Protein AF-A0A4V2YG19-F1 (afdb_monomer_lite)

pLDDT: mean 79.56, std 15.16, range [44.19, 96.69]

Structure (mmCIF, N/CA/C/O backbone):
data_AF-A0A4V2YG19-F1
#
_entry.id   AF-A0A4V2YG19-F1
#
loop_
_atom_site.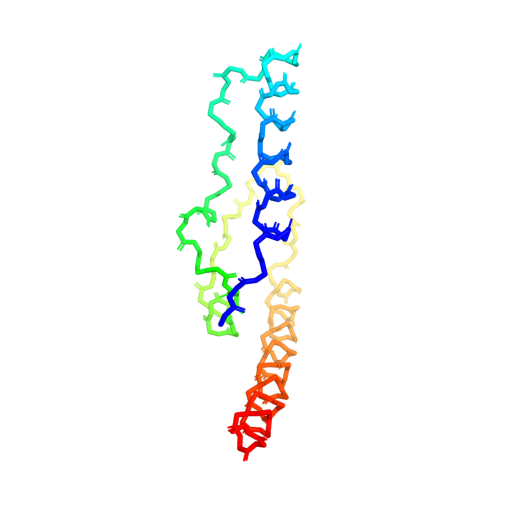group_PDB
_atom_site.id
_atom_site.type_symbol
_atom_site.label_atom_id
_atom_site.label_alt_id
_atom_site.label_comp_id
_atom_site.label_asym_id
_atom_site.label_entity_id
_atom_site.label_seq_id
_atom_site.pdbx_PDB_ins_code
_atom_site.Cartn_x
_atom_site.Cartn_y
_atom_site.Cartn_z
_atom_site.occupancy
_atom_site.B_iso_or_equiv
_atom_site.auth_seq_id
_atom_site.auth_comp_id
_atom_site.auth_asym_id
_atom_site.auth_atom_id
_atom_site.pdbx_PDB_model_num
ATOM 1 N N . MET A 1 1 ? 27.527 -5.363 -15.526 1.00 46.97 1 MET A N 1
ATOM 2 C CA . MET A 1 1 ? 28.722 -4.576 -15.170 1.00 46.97 1 MET A CA 1
ATOM 3 C C . MET A 1 1 ? 28.255 -3.455 -14.269 1.00 46.97 1 MET A C 1
ATOM 5 O O . MET A 1 1 ? 27.720 -2.472 -14.758 1.00 46.97 1 MET A O 1
ATOM 9 N N . THR A 1 2 ? 28.277 -3.694 -12.964 1.00 66.31 2 THR A N 1
ATOM 10 C CA . THR A 1 2 ? 27.928 -2.707 -11.943 1.00 66.31 2 THR A CA 1
ATOM 11 C C . THR A 1 2 ? 28.980 -1.600 -11.936 1.00 66.31 2 THR A C 1
ATOM 13 O O . THR A 1 2 ? 30.170 -1.889 -12.017 1.00 66.31 2 THR A O 1
ATOM 16 N N . ASP A 1 3 ? 28.532 -0.346 -11.902 1.00 79.25 3 ASP A N 1
ATOM 17 C CA . ASP A 1 3 ? 29.402 0.829 -11.901 1.00 79.25 3 ASP A CA 1
ATOM 18 C C . ASP A 1 3 ? 30.191 0.890 -10.572 1.00 79.25 3 ASP A C 1
ATOM 20 O O . ASP A 1 3 ? 29.567 0.972 -9.503 1.00 79.25 3 ASP A O 1
ATOM 24 N N . PRO A 1 4 ? 31.535 0.796 -10.598 1.00 84.00 4 PRO A N 1
ATOM 25 C CA . PRO A 1 4 ? 32.362 0.803 -9.392 1.00 84.00 4 PRO A CA 1
ATOM 26 C C . PRO A 1 4 ? 32.289 2.136 -8.640 1.00 84.00 4 PRO A C 1
ATOM 28 O O . PRO A 1 4 ? 32.434 2.162 -7.418 1.00 84.00 4 PRO A O 1
ATOM 31 N N . GLU A 1 5 ? 32.007 3.238 -9.338 1.00 81.81 5 GLU A N 1
ATOM 32 C CA . GLU A 1 5 ? 31.869 4.555 -8.72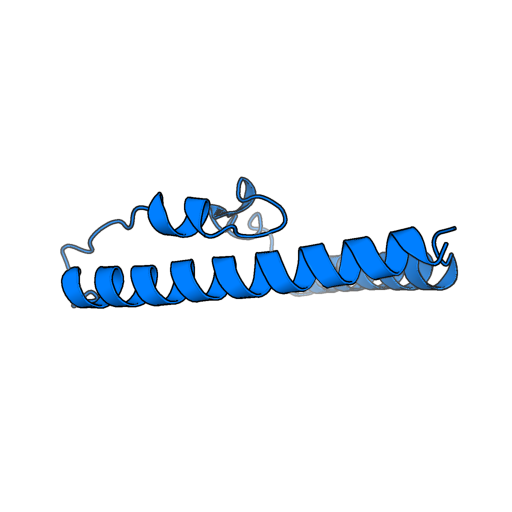3 1.00 81.81 5 GLU A CA 1
ATOM 33 C C . GLU A 1 5 ? 30.588 4.641 -7.884 1.00 81.81 5 GLU A C 1
ATOM 35 O O . GLU A 1 5 ? 30.573 5.239 -6.805 1.00 81.81 5 GLU A O 1
ATOM 40 N N . LEU A 1 6 ? 29.513 3.993 -8.344 1.00 77.38 6 LEU A N 1
ATOM 41 C CA . LEU A 1 6 ? 28.254 3.922 -7.606 1.00 77.38 6 LEU A CA 1
ATOM 42 C C . LEU A 1 6 ? 28.411 3.130 -6.301 1.00 77.38 6 LEU A C 1
ATOM 44 O O . LEU A 1 6 ? 27.905 3.564 -5.270 1.00 77.38 6 LEU A O 1
ATOM 48 N N . HIS A 1 7 ? 29.148 2.016 -6.328 1.00 70.88 7 HIS A N 1
ATOM 49 C CA . HIS A 1 7 ? 29.400 1.203 -5.131 1.00 70.88 7 HIS A CA 1
ATOM 50 C C . HIS A 1 7 ? 30.225 1.979 -4.105 1.00 70.88 7 HIS A C 1
ATOM 52 O O . HIS A 1 7 ? 29.824 2.079 -2.951 1.00 70.88 7 HIS A O 1
ATOM 58 N N . ALA A 1 8 ? 31.287 2.657 -4.553 1.00 85.19 8 ALA A N 1
ATOM 59 C CA . ALA A 1 8 ? 32.106 3.490 -3.677 1.00 85.19 8 ALA A CA 1
ATOM 60 C C . ALA A 1 8 ? 31.298 4.614 -2.997 1.00 85.19 8 ALA A C 1
ATOM 62 O O . ALA A 1 8 ? 31.528 4.942 -1.832 1.00 85.19 8 ALA A O 1
ATOM 63 N N . LYS A 1 9 ? 30.320 5.201 -3.702 1.00 81.19 9 LYS A N 1
ATOM 64 C CA . LYS A 1 9 ? 29.414 6.210 -3.128 1.00 81.19 9 LYS A CA 1
ATOM 65 C C . LYS A 1 9 ? 28.457 5.615 -2.091 1.00 81.19 9 LYS A C 1
ATOM 67 O O . LYS A 1 9 ? 28.192 6.271 -1.085 1.00 81.19 9 LYS A O 1
ATOM 72 N N . VAL A 1 10 ? 27.952 4.402 -2.321 1.00 86.25 10 VAL A N 1
ATOM 73 C CA . VAL A 1 10 ? 27.080 3.680 -1.374 1.00 86.25 10 VAL A CA 1
ATOM 74 C C . VAL A 1 10 ? 27.845 3.299 -0.106 1.00 86.25 10 VAL A C 1
ATOM 76 O O . VAL A 1 10 ? 27.344 3.519 0.999 1.00 86.25 10 VAL A O 1
ATOM 79 N N . ASP A 1 11 ? 29.082 2.831 -0.245 1.00 87.31 11 ASP A N 1
ATOM 80 C CA . ASP A 1 11 ? 29.946 2.506 0.893 1.00 87.31 11 ASP A CA 1
ATOM 81 C C . ASP A 1 11 ? 30.233 3.762 1.730 1.00 87.31 11 ASP A C 1
ATOM 83 O O . ASP A 1 11 ? 30.037 3.779 2.946 1.00 87.31 11 ASP A O 1
ATOM 87 N N . ALA A 1 12 ? 30.576 4.876 1.073 1.00 87.94 12 ALA A N 1
ATOM 88 C CA . ALA A 1 12 ? 30.814 6.151 1.748 1.00 87.94 12 ALA A CA 1
ATOM 89 C C . ALA A 1 12 ? 29.565 6.709 2.460 1.00 87.94 12 ALA A C 1
ATOM 91 O O . ALA A 1 12 ? 29.682 7.410 3.470 1.00 87.94 12 ALA A O 1
ATOM 92 N N . LEU A 1 13 ? 28.366 6.433 1.937 1.00 87.56 13 LEU A N 1
ATOM 93 C CA . LEU A 1 13 ? 27.112 6.817 2.583 1.00 87.56 13 LEU A CA 1
ATOM 94 C C . LEU A 1 13 ? 26.848 5.966 3.830 1.00 87.56 13 LEU A C 1
ATOM 96 O O . LEU A 1 13 ? 26.453 6.512 4.859 1.00 87.56 13 LEU A O 1
ATOM 100 N N . THR A 1 14 ? 27.122 4.664 3.752 1.00 85.25 14 THR A N 1
ATOM 101 C CA . THR A 1 14 ? 26.980 3.721 4.871 1.00 85.25 14 THR A CA 1
ATOM 102 C C . THR A 1 14 ? 27.843 4.143 6.061 1.00 85.25 14 THR A C 1
ATOM 104 O O . THR A 1 14 ? 27.341 4.259 7.178 1.00 85.25 14 THR A O 1
ATOM 107 N N . GLU A 1 15 ? 29.105 4.503 5.820 1.00 88.62 15 GLU A N 1
ATOM 108 C CA . GLU A 1 15 ? 30.015 4.979 6.872 1.00 88.62 15 GLU A CA 1
ATOM 109 C C . GLU A 1 15 ? 29.536 6.282 7.532 1.00 88.62 15 GLU A C 1
ATOM 111 O O . GLU A 1 15 ? 29.593 6.447 8.754 1.00 88.62 15 GLU A O 1
ATOM 116 N N . ARG A 1 16 ? 28.992 7.211 6.736 1.00 90.75 16 ARG A N 1
ATOM 117 C CA . ARG A 1 16 ? 28.435 8.475 7.247 1.00 90.75 16 ARG A CA 1
ATOM 118 C C . ARG A 1 16 ? 27.211 8.255 8.129 1.00 90.75 16 ARG A C 1
ATOM 120 O O . ARG A 1 16 ? 27.084 8.925 9.153 1.00 90.75 16 ARG A O 1
ATOM 127 N N . VAL A 1 17 ? 26.332 7.327 7.754 1.00 88.06 17 VAL A N 1
ATOM 128 C CA . VAL A 1 17 ? 25.148 6.974 8.551 1.00 88.06 17 VAL A CA 1
ATOM 129 C C . VAL A 1 17 ? 25.566 6.339 9.878 1.00 88.06 17 VAL A C 1
ATOM 131 O O . VAL A 1 17 ? 25.054 6.744 10.921 1.00 88.06 17 VAL A O 1
ATOM 134 N N . SER A 1 18 ? 26.545 5.430 9.867 1.00 78.50 18 SER A N 1
ATOM 135 C CA . SER A 1 18 ? 27.087 4.802 11.083 1.00 78.50 18 SER A CA 1
ATOM 136 C C . SER A 1 18 ? 27.725 5.818 12.037 1.00 78.50 18 SER A C 1
ATOM 138 O O . SER A 1 18 ? 27.489 5.789 13.250 1.00 78.50 18 SER A O 1
ATOM 140 N N . SER A 1 19 ? 28.493 6.770 11.497 1.00 81.56 19 SER A N 1
ATOM 141 C CA . SER A 1 19 ? 29.089 7.859 12.280 1.00 81.56 19 SER A CA 1
ATOM 142 C C . SER A 1 19 ? 28.024 8.768 12.902 1.00 81.56 19 SER A C 1
ATOM 144 O O . SER A 1 19 ? 28.107 9.094 14.089 1.00 81.56 19 SER A O 1
ATOM 146 N N . LEU A 1 20 ? 26.990 9.124 12.134 1.00 85.00 20 LEU A N 1
ATOM 147 C CA . LEU A 1 20 ? 25.887 9.952 12.616 1.00 85.00 20 LEU A CA 1
ATOM 148 C C . LEU A 1 20 ? 25.080 9.242 13.714 1.00 85.00 20 LEU A C 1
ATOM 150 O O . LEU A 1 20 ? 24.776 9.856 14.734 1.00 85.00 20 LEU A O 1
ATOM 154 N N . ALA A 1 21 ? 24.786 7.951 13.544 1.00 77.38 21 ALA A N 1
ATOM 155 C CA . ALA A 1 21 ? 24.084 7.145 14.544 1.00 77.38 21 ALA A CA 1
ATOM 156 C C . ALA A 1 21 ? 24.852 7.083 15.877 1.00 77.38 21 ALA A C 1
ATOM 158 O O . ALA A 1 21 ? 24.259 7.241 16.945 1.00 77.38 21 ALA A O 1
ATOM 159 N N . SER A 1 22 ? 26.181 6.949 15.803 1.00 77.62 22 SER A N 1
ATOM 160 C CA . SER A 1 22 ? 27.069 6.954 16.973 1.00 77.62 22 SER A CA 1
ATOM 161 C C . SER A 1 22 ? 27.076 8.313 17.684 1.00 77.62 22 SER A C 1
ATOM 163 O O . SER A 1 22 ? 26.969 8.374 18.906 1.00 77.62 22 SER A O 1
ATOM 165 N N . ALA A 1 23 ? 27.164 9.412 16.925 1.00 80.19 23 ALA A N 1
ATOM 166 C CA . ALA A 1 23 ? 27.188 10.773 17.469 1.00 80.19 23 ALA A CA 1
ATOM 167 C C . ALA A 1 23 ? 25.865 11.173 18.144 1.00 80.19 23 ALA A C 1
ATOM 169 O O . ALA A 1 23 ? 25.866 11.939 19.106 1.00 80.19 23 ALA A O 1
ATOM 170 N N . LEU A 1 24 ? 24.743 10.645 17.651 1.00 81.38 24 LEU A N 1
ATOM 171 C CA . LEU A 1 24 ? 23.410 10.898 18.196 1.00 81.38 24 LEU A CA 1
ATOM 172 C C . LEU A 1 24 ? 23.052 9.983 19.381 1.00 81.38 24 LEU A C 1
ATOM 174 O O . LEU A 1 24 ? 21.963 10.123 19.932 1.00 81.38 24 LEU A O 1
ATOM 178 N N . GLY A 1 25 ? 23.941 9.068 19.792 1.00 69.06 25 GLY A N 1
ATOM 179 C CA . GLY A 1 25 ? 23.695 8.168 20.924 1.00 69.06 25 GLY A CA 1
ATOM 180 C C . GLY A 1 25 ? 22.530 7.205 20.689 1.00 69.06 25 GLY A C 1
ATOM 181 O O . GLY A 1 25 ? 21.868 6.798 21.641 1.00 69.06 25 GLY A O 1
ATOM 182 N N . VAL A 1 26 ? 22.259 6.850 19.428 1.00 65.81 26 VAL A N 1
ATOM 183 C CA . VAL A 1 26 ? 21.231 5.869 19.0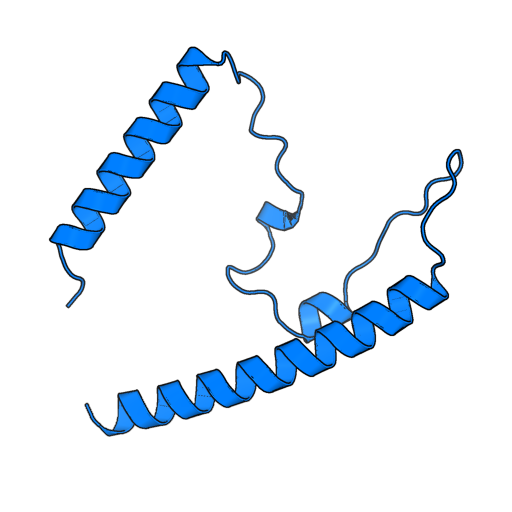61 1.00 65.81 26 VAL A CA 1
ATOM 184 C C . VAL A 1 26 ? 21.772 4.474 19.402 1.00 65.81 26 VAL A C 1
ATOM 186 O O . VAL A 1 26 ? 22.343 3.794 18.557 1.00 65.81 26 VAL A O 1
ATOM 189 N N . THR A 1 27 ? 21.683 4.083 20.677 1.00 58.50 27 THR A N 1
ATOM 190 C CA . THR A 1 27 ? 22.118 2.765 21.191 1.00 58.50 27 THR A CA 1
ATOM 191 C C . THR A 1 27 ? 21.015 1.715 21.180 1.00 58.50 27 THR A C 1
ATOM 193 O O . THR A 1 27 ? 21.269 0.553 21.479 1.00 58.50 27 THR A O 1
ATOM 196 N N . GLU A 1 28 ? 19.792 2.114 20.857 1.00 49.72 28 GLU A N 1
ATOM 197 C CA . GLU A 1 28 ? 18.719 1.169 20.597 1.00 49.72 28 GLU A CA 1
ATOM 198 C C . GLU A 1 28 ? 18.916 0.645 19.177 1.00 49.72 28 GLU A C 1
ATOM 200 O O . GLU A 1 28 ? 19.108 1.444 18.252 1.00 49.72 28 GLU A O 1
ATOM 205 N N . GLU A 1 29 ? 18.860 -0.682 18.995 1.00 48.44 29 GLU A N 1
ATOM 206 C CA . GLU A 1 29 ? 18.605 -1.254 17.672 1.00 48.44 29 GLU A CA 1
ATOM 207 C C . GLU A 1 29 ? 17.539 -0.378 17.008 1.00 48.44 29 GLU A C 1
ATOM 209 O O . GLU A 1 29 ? 16.519 -0.116 17.659 1.00 48.44 29 GLU A O 1
ATOM 214 N N . PRO A 1 30 ? 17.771 0.140 15.783 1.00 48.72 30 PRO A N 1
ATOM 215 C CA . PRO A 1 30 ? 16.803 1.012 15.131 1.00 48.72 30 PRO A CA 1
ATOM 216 C C . PRO A 1 30 ? 15.482 0.283 15.225 1.00 48.72 30 PRO A C 1
ATOM 218 O O . PRO A 1 30 ? 15.448 -0.828 14.700 1.00 48.72 30 PRO A O 1
ATOM 221 N N . VAL A 1 31 ? 14.498 0.829 15.972 1.00 47.19 31 VAL A N 1
ATOM 222 C CA . VAL A 1 31 ? 13.242 0.139 16.321 1.00 47.19 31 VAL A CA 1
ATOM 223 C C . VAL A 1 31 ? 12.822 -0.565 15.065 1.00 47.19 31 VAL A C 1
ATOM 225 O O . VAL A 1 31 ? 12.429 0.122 14.119 1.00 47.19 31 VAL A O 1
ATOM 228 N N . LYS A 1 32 ? 13.075 -1.884 15.003 1.00 44.34 32 LYS A N 1
ATOM 229 C CA . LYS A 1 32 ? 13.100 -2.574 13.721 1.00 44.34 32 LYS A CA 1
ATOM 230 C C . LYS A 1 32 ? 11.689 -2.415 13.250 1.00 44.34 32 LYS A C 1
ATOM 232 O O . LYS A 1 32 ? 10.779 -3.014 13.830 1.00 44.34 32 LYS A O 1
ATOM 237 N N . ALA A 1 33 ? 11.492 -1.528 12.278 1.00 44.66 33 ALA A N 1
ATOM 238 C CA . ALA A 1 33 ? 10.195 -1.36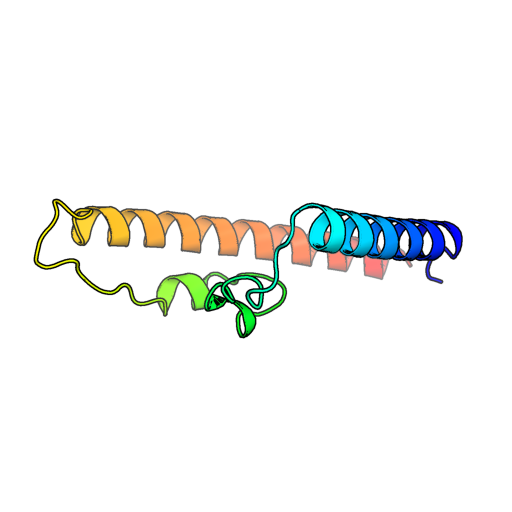9 11.687 1.00 44.66 33 ALA A CA 1
ATOM 239 C C . ALA A 1 33 ? 9.853 -2.804 11.307 1.00 44.66 33 ALA A C 1
ATOM 241 O O . ALA A 1 33 ? 10.687 -3.502 10.716 1.00 44.66 33 ALA A O 1
ATOM 242 N N . ARG A 1 34 ? 8.718 -3.312 11.792 1.00 50.28 34 ARG A N 1
ATOM 243 C CA . ARG A 1 34 ? 8.384 -4.743 11.699 1.00 50.28 34 ARG A CA 1
ATOM 244 C C . ARG A 1 34 ? 8.457 -5.265 10.246 1.00 50.28 34 ARG A C 1
ATOM 246 O O . ARG A 1 34 ? 8.495 -6.464 10.021 1.00 50.28 34 ARG A O 1
ATOM 253 N N . HIS A 1 35 ? 8.597 -4.348 9.290 1.00 49.62 35 HIS A N 1
ATOM 254 C CA . HIS A 1 35 ? 9.048 -4.462 7.907 1.00 49.62 35 HIS A CA 1
ATOM 255 C C . HIS A 1 35 ? 10.424 -5.094 7.634 1.00 49.62 35 HIS A C 1
ATOM 257 O O . HIS A 1 35 ? 10.740 -5.293 6.471 1.00 49.62 35 HIS A O 1
ATOM 263 N N . GLY A 1 36 ? 11.250 -5.462 8.619 1.00 44.19 36 GLY A N 1
ATOM 264 C CA . GLY A 1 36 ? 12.513 -6.167 8.324 1.00 44.19 36 GLY A CA 1
ATOM 265 C C . GLY A 1 36 ? 12.346 -7.586 7.744 1.00 44.19 36 GLY A C 1
ATOM 266 O O . GLY A 1 36 ? 13.341 -8.260 7.507 1.00 44.19 36 GLY A O 1
ATOM 267 N N . ALA A 1 37 ? 11.103 -8.040 7.564 1.00 53.69 37 ALA A N 1
ATOM 268 C CA . ALA A 1 37 ? 10.717 -9.229 6.805 1.00 53.69 37 ALA A CA 1
ATOM 269 C C . ALA A 1 37 ? 9.790 -8.893 5.616 1.00 53.69 37 ALA A C 1
ATOM 271 O O . ALA A 1 37 ? 9.143 -9.786 5.074 1.00 53.69 37 ALA A O 1
ATOM 272 N N . MET A 1 38 ? 9.670 -7.616 5.237 1.00 51.41 38 MET A N 1
ATOM 273 C CA . MET A 1 38 ? 8.991 -7.244 4.000 1.00 51.41 38 MET A CA 1
ATOM 274 C C . MET A 1 38 ? 9.976 -7.414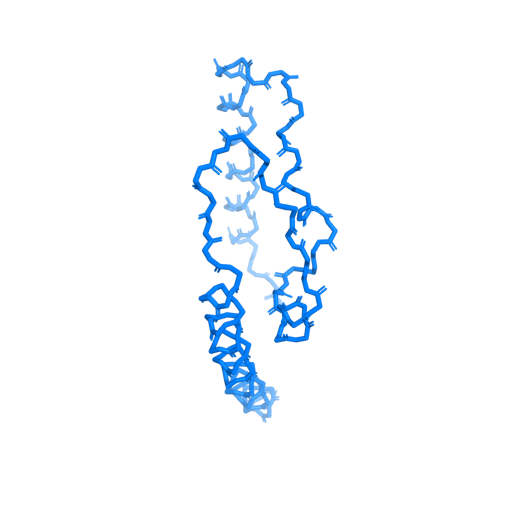 2.840 1.00 51.41 38 MET A C 1
ATOM 276 O O . MET A 1 38 ? 11.153 -7.085 2.998 1.00 51.41 38 MET A O 1
ATOM 280 N N . PRO A 1 39 ? 9.532 -7.953 1.696 1.00 56.84 39 PRO A N 1
ATOM 281 C CA . PRO A 1 39 ? 10.360 -8.015 0.500 1.00 56.84 39 PRO A CA 1
ATOM 282 C C . PRO A 1 39 ? 10.907 -6.622 0.150 1.00 56.84 39 PRO A C 1
ATOM 284 O O . PRO A 1 39 ? 10.240 -5.617 0.391 1.00 56.84 39 PRO A O 1
ATOM 287 N N . ASP A 1 40 ? 12.088 -6.570 -0.481 1.00 68.19 40 ASP A N 1
ATOM 288 C CA . ASP A 1 40 ? 12.732 -5.338 -0.996 1.00 68.19 40 ASP A CA 1
ATOM 289 C C . ASP A 1 40 ? 11.786 -4.470 -1.855 1.00 68.19 40 ASP A C 1
ATOM 291 O O . ASP A 1 40 ? 12.052 -3.296 -2.121 1.00 68.19 40 ASP A O 1
ATOM 295 N N . ARG A 1 41 ? 10.672 -5.051 -2.316 1.00 78.31 41 ARG A N 1
ATOM 296 C CA . ARG A 1 41 ? 9.575 -4.374 -2.998 1.00 78.31 41 ARG A CA 1
ATOM 297 C C . ARG A 1 41 ? 8.230 -4.853 -2.478 1.00 78.31 41 ARG A C 1
ATOM 299 O O . ARG A 1 41 ? 7.958 -6.048 -2.493 1.00 78.31 41 ARG A O 1
ATOM 306 N N . LEU A 1 42 ? 7.383 -3.895 -2.122 1.00 87.81 42 LEU A N 1
ATOM 307 C CA . LEU A 1 42 ? 5.980 -4.116 -1.801 1.00 87.81 42 LEU A CA 1
ATOM 308 C C . LEU A 1 42 ? 5.217 -4.573 -3.053 1.00 87.81 42 LEU A C 1
ATOM 310 O O . LEU A 1 42 ? 5.265 -3.898 -4.083 1.00 87.81 42 LEU A O 1
ATOM 314 N N . THR A 1 43 ? 4.511 -5.698 -2.965 1.00 90.50 43 THR A N 1
ATOM 315 C CA . THR A 1 43 ? 3.606 -6.171 -4.023 1.00 90.50 43 THR A CA 1
ATOM 316 C C . THR A 1 43 ? 2.147 -5.890 -3.665 1.00 90.50 43 THR A C 1
ATOM 318 O O . THR A 1 43 ? 1.800 -5.757 -2.492 1.00 90.50 43 THR A O 1
ATOM 321 N N . ALA A 1 44 ? 1.261 -5.856 -4.666 1.00 90.56 44 ALA A N 1
ATOM 322 C CA . ALA A 1 44 ? -0.181 -5.714 -4.438 1.00 90.56 44 ALA A CA 1
ATOM 323 C C . ALA A 1 44 ? -0.716 -6.808 -3.496 1.00 90.56 44 ALA A C 1
ATOM 325 O O . ALA A 1 44 ? -1.504 -6.548 -2.590 1.00 90.56 44 ALA A O 1
ATOM 326 N N . ALA A 1 45 ? -0.203 -8.032 -3.641 1.00 89.44 45 ALA A N 1
ATOM 327 C CA . ALA A 1 45 ? -0.578 -9.150 -2.789 1.00 89.44 45 ALA A CA 1
ATOM 328 C C . ALA A 1 45 ? -0.106 -8.969 -1.334 1.00 89.44 45 ALA A C 1
ATOM 330 O O . ALA A 1 45 ? -0.761 -9.465 -0.420 1.00 89.44 45 ALA A O 1
ATOM 331 N N . ASP A 1 46 ? 1.013 -8.278 -1.098 1.00 90.12 46 ASP A N 1
ATOM 332 C CA . ASP A 1 46 ? 1.468 -7.958 0.261 1.00 90.12 46 ASP A CA 1
ATOM 333 C C . ASP A 1 46 ? 0.541 -6.943 0.932 1.00 90.12 46 ASP A C 1
ATOM 335 O O . ASP A 1 46 ? 0.218 -7.101 2.108 1.00 90.12 46 ASP A O 1
ATOM 339 N N . VAL A 1 47 ? 0.057 -5.953 0.173 1.00 90.12 47 VAL A N 1
ATOM 340 C CA . VAL A 1 47 ? -0.930 -4.974 0.651 1.00 90.12 47 VAL A CA 1
ATOM 341 C C . VAL A 1 47 ? -2.235 -5.666 1.027 1.00 90.12 47 VAL A C 1
ATOM 343 O O . VAL A 1 47 ? -2.710 -5.487 2.142 1.00 90.12 47 VAL A O 1
ATOM 346 N N . MET A 1 48 ? -2.763 -6.536 0.164 1.00 89.50 48 MET A N 1
ATOM 347 C CA . MET A 1 48 ? -4.022 -7.245 0.433 1.00 89.50 48 MET A CA 1
ATOM 348 C C . MET A 1 48 ? -3.958 -8.217 1.621 1.00 89.50 48 MET A C 1
ATOM 350 O O . MET A 1 48 ? -4.985 -8.540 2.210 1.00 89.50 48 MET A O 1
ATOM 354 N N . ARG A 1 49 ? -2.770 -8.727 1.972 1.00 89.88 49 ARG A N 1
ATOM 355 C CA . ARG A 1 49 ? -2.590 -9.662 3.100 1.00 89.88 49 ARG A CA 1
ATOM 356 C C . ARG A 1 49 ? -2.200 -8.974 4.407 1.00 89.88 49 ARG A C 1
ATOM 358 O O . ARG A 1 49 ? -2.019 -9.661 5.413 1.00 89.88 49 ARG A O 1
ATOM 365 N N . THR A 1 50 ? -2.003 -7.657 4.402 1.00 88.19 50 THR A N 1
ATOM 366 C CA . THR A 1 50 ? -1.564 -6.941 5.599 1.00 88.19 50 THR A CA 1
ATOM 367 C C . THR A 1 50 ? -2.653 -6.937 6.673 1.00 88.19 50 THR A C 1
ATOM 369 O O . THR A 1 50 ? -3.842 -7.042 6.387 1.00 88.19 50 THR A O 1
ATOM 372 N N . THR A 1 51 ? -2.263 -6.846 7.942 1.00 86.56 51 THR A N 1
ATOM 373 C CA . THR A 1 51 ? -3.209 -6.766 9.062 1.00 86.56 51 THR A CA 1
ATOM 374 C C . THR A 1 51 ? -2.731 -5.727 10.060 1.00 86.56 51 THR A C 1
ATOM 376 O O . THR A 1 51 ? -1.571 -5.740 10.479 1.00 86.56 51 THR A O 1
ATOM 379 N N . PHE A 1 52 ? -3.639 -4.846 10.474 1.00 85.56 52 PHE A N 1
ATOM 380 C CA . PHE A 1 52 ? -3.360 -3.803 11.455 1.00 85.56 52 PHE A CA 1
ATOM 381 C C . PHE A 1 52 ? -3.956 -4.138 12.819 1.00 85.56 52 PHE A C 1
ATOM 383 O O . PHE A 1 52 ? -5.047 -4.694 12.931 1.00 85.56 52 PHE A O 1
ATOM 390 N N . TRP A 1 53 ? -3.240 -3.766 13.879 1.00 81.56 53 TRP A N 1
ATOM 391 C CA . TRP A 1 53 ? -3.757 -3.879 15.238 1.00 81.56 53 TRP A CA 1
ATOM 392 C C . TRP A 1 53 ? -4.641 -2.675 15.570 1.00 81.56 53 TRP A C 1
ATOM 394 O O . TRP A 1 53 ? -4.227 -1.530 15.395 1.00 81.56 53 TRP A O 1
ATOM 404 N N . THR A 1 54 ? -5.837 -2.918 16.103 1.00 74.88 54 THR A N 1
ATOM 405 C CA . THR A 1 54 ? -6.751 -1.847 16.522 1.00 74.88 54 THR A CA 1
ATOM 406 C C . THR A 1 54 ? -6.318 -1.247 17.861 1.00 74.88 54 THR A C 1
ATOM 408 O O . THR A 1 54 ? -6.030 -1.977 18.814 1.00 74.88 54 THR A O 1
ATOM 411 N N . THR A 1 55 ? -6.315 0.078 17.986 1.00 69.88 55 THR A N 1
ATOM 412 C CA . THR A 1 55 ? -6.049 0.769 19.255 1.00 69.88 55 THR A CA 1
ATOM 413 C C . THR A 1 55 ? -7.325 0.853 20.099 1.00 69.88 55 THR A C 1
ATOM 415 O O . THR A 1 55 ? -8.372 1.282 19.630 1.00 69.88 55 THR A O 1
ATOM 418 N N . ARG A 1 56 ? -7.261 0.435 21.373 1.00 60.19 56 ARG A N 1
ATOM 419 C CA . ARG A 1 56 ? -8.437 0.383 22.274 1.00 60.19 56 ARG A CA 1
ATOM 420 C C . ARG A 1 56 ? -8.680 1.681 23.064 1.00 60.19 56 ARG A C 1
ATOM 422 O O . ARG A 1 56 ? -9.733 1.831 23.668 1.00 60.19 56 ARG A O 1
ATOM 429 N N . LEU A 1 57 ? -7.696 2.585 23.092 1.00 59.81 57 LEU A N 1
ATOM 430 C CA . LEU A 1 57 ? -7.639 3.771 23.968 1.00 59.81 57 LEU A CA 1
ATOM 431 C C . LEU A 1 57 ? -7.526 5.111 23.210 1.00 59.81 57 LEU A C 1
ATOM 433 O O . LEU A 1 57 ? -7.514 6.159 23.847 1.00 59.81 57 LEU A O 1
ATOM 437 N N . ALA A 1 58 ? -7.436 5.095 21.877 1.00 61.41 58 ALA A N 1
ATOM 438 C CA . ALA A 1 58 ? -7.284 6.291 21.044 1.00 61.41 58 ALA A CA 1
ATOM 439 C C . ALA A 1 58 ? -8.219 6.227 19.830 1.00 61.41 58 ALA A C 1
ATOM 441 O O . ALA A 1 58 ? -8.563 5.135 19.380 1.00 61.41 58 ALA A O 1
ATOM 442 N N . THR A 1 59 ? -8.595 7.387 19.287 1.00 68.38 59 THR A N 1
ATOM 443 C CA . THR A 1 59 ? -9.333 7.517 18.023 1.00 68.38 59 THR A CA 1
ATOM 444 C C . THR A 1 59 ? -8.460 6.988 16.881 1.00 68.38 59 THR A C 1
ATOM 446 O O . THR A 1 59 ? -7.558 7.675 16.407 1.00 68.38 59 THR A O 1
ATOM 449 N N . GLY A 1 60 ? -8.657 5.723 16.507 1.00 77.75 60 GLY A N 1
ATOM 450 C CA . GLY A 1 60 ? -7.991 5.098 15.365 1.00 77.75 60 GLY A CA 1
ATOM 451 C C . GLY A 1 60 ? -8.617 5.506 14.031 1.00 77.75 60 GLY A C 1
ATOM 452 O O . GLY A 1 60 ? -9.653 6.173 13.990 1.00 77.75 60 GLY A O 1
ATOM 453 N N . TYR A 1 61 ? -7.994 5.079 12.934 1.00 87.94 61 TYR A N 1
ATOM 454 C CA . TYR A 1 61 ? -8.605 5.172 11.609 1.00 87.94 61 TYR A CA 1
ATOM 455 C C . TYR A 1 61 ? -9.834 4.256 11.511 1.00 87.94 61 TYR A C 1
ATOM 457 O O . TYR A 1 61 ? -9.883 3.205 12.153 1.00 87.94 61 TYR A O 1
ATOM 465 N N . SER A 1 62 ? -10.822 4.653 10.703 1.00 87.44 62 SER A N 1
ATOM 466 C CA . SER A 1 62 ? -11.961 3.784 10.391 1.00 87.44 62 SER A CA 1
ATOM 467 C C . SER A 1 62 ? -11.482 2.595 9.565 1.00 87.44 62 SER A C 1
ATOM 469 O O . SER A 1 62 ? -10.837 2.794 8.538 1.00 87.44 62 SER A O 1
ATOM 471 N N . VAL A 1 63 ? -11.825 1.380 9.999 1.00 88.12 63 VAL A N 1
ATOM 472 C CA . VAL A 1 63 ? -11.451 0.133 9.311 1.00 88.12 63 VAL A CA 1
ATOM 473 C C . VAL A 1 63 ? -11.918 0.163 7.859 1.00 88.12 63 VAL A C 1
ATOM 475 O O . VAL A 1 63 ? -11.109 -0.018 6.965 1.00 88.12 63 VAL A O 1
ATOM 478 N N . GLU A 1 64 ? -13.173 0.540 7.616 1.00 91.19 64 GLU A N 1
ATOM 479 C CA . GLU A 1 64 ? -13.741 0.608 6.263 1.00 91.19 64 GLU A CA 1
ATOM 480 C C . GLU A 1 64 ? -13.001 1.602 5.357 1.00 91.19 64 GLU A C 1
ATOM 482 O O . GLU A 1 64 ? -12.824 1.354 4.168 1.00 91.19 64 GLU A O 1
ATOM 487 N N . GLN A 1 65 ? -12.545 2.732 5.910 1.00 91.56 65 GLN A N 1
ATOM 488 C CA . GLN A 1 65 ? -11.789 3.722 5.136 1.00 91.56 65 GLN A CA 1
ATOM 489 C C . GLN A 1 65 ? -10.370 3.243 4.839 1.00 91.56 65 GLN A C 1
ATOM 491 O O . GLN A 1 65 ? -9.845 3.527 3.766 1.00 91.56 65 GLN A O 1
ATOM 496 N N . VAL A 1 66 ? -9.748 2.539 5.789 1.00 92.94 66 VAL A N 1
ATOM 497 C CA . VAL A 1 66 ? -8.430 1.937 5.582 1.00 92.94 66 VAL A CA 1
ATOM 498 C C . VAL A 1 66 ? -8.529 0.842 4.531 1.00 92.94 66 VAL A C 1
ATOM 500 O O . VAL A 1 66 ? -7.741 0.867 3.597 1.00 92.94 66 VAL A O 1
ATOM 503 N N . ASP A 1 67 ? -9.514 -0.048 4.625 1.00 92.12 67 ASP A N 1
ATOM 504 C CA . ASP A 1 67 ? -9.701 -1.144 3.674 1.00 92.12 67 ASP A CA 1
ATOM 505 C C . ASP A 1 67 ? -9.946 -0.614 2.253 1.00 92.12 67 ASP A C 1
ATOM 507 O O . ASP A 1 67 ? -9.222 -0.986 1.333 1.00 92.12 67 ASP A O 1
ATOM 511 N N . ALA A 1 68 ? -10.853 0.357 2.080 1.00 95.12 68 ALA A N 1
ATOM 512 C CA . ALA A 1 68 ? -11.094 0.981 0.775 1.00 95.12 68 ALA A CA 1
ATOM 513 C C . ALA A 1 68 ? -9.842 1.677 0.208 1.00 95.12 68 ALA A C 1
ATOM 515 O O . ALA A 1 68 ? -9.597 1.675 -0.998 1.00 95.12 68 ALA A O 1
ATOM 516 N N . PHE A 1 69 ? -9.022 2.277 1.073 1.00 95.69 69 PHE A N 1
ATOM 517 C CA . PHE A 1 69 ? -7.749 2.851 0.653 1.00 95.69 69 PHE A CA 1
ATOM 518 C C . PHE A 1 69 ? -6.738 1.771 0.244 1.00 95.69 69 PHE A C 1
ATOM 520 O O . PHE A 1 69 ? -6.036 1.943 -0.752 1.00 95.69 69 PHE A O 1
ATOM 527 N N . LEU A 1 70 ? -6.659 0.661 0.983 1.00 95.75 70 LEU A N 1
ATOM 528 C CA . LEU A 1 70 ? -5.768 -0.450 0.652 1.00 95.75 70 LEU A CA 1
ATOM 529 C C . LEU A 1 70 ? -6.128 -1.098 -0.687 1.00 95.75 70 LEU A C 1
ATOM 531 O O . LEU A 1 70 ? -5.208 -1.458 -1.420 1.00 95.75 70 LEU A O 1
ATOM 535 N N . ASP A 1 71 ? -7.416 -1.194 -1.025 1.00 95.88 71 ASP A N 1
ATOM 536 C CA . ASP A 1 71 ? -7.867 -1.678 -2.334 1.00 95.88 71 ASP A CA 1
ATOM 537 C C . ASP A 1 71 ? -7.290 -0.811 -3.462 1.00 95.88 71 ASP A C 1
ATOM 539 O O . ASP A 1 71 ? -6.612 -1.317 -4.359 1.00 95.88 71 ASP A O 1
ATOM 543 N N . HIS A 1 72 ? -7.438 0.514 -3.361 1.00 96.69 72 HIS A N 1
ATOM 544 C CA . HIS A 1 72 ? -6.874 1.448 -4.341 1.00 96.69 72 HIS A CA 1
ATOM 545 C C . HIS A 1 72 ? -5.345 1.383 -4.428 1.00 96.69 72 HIS A C 1
ATOM 547 O O . HIS A 1 72 ? -4.769 1.461 -5.514 1.00 96.69 72 HIS A O 1
ATOM 553 N N . VAL A 1 73 ? -4.661 1.230 -3.292 1.00 95.81 73 VAL A N 1
ATOM 554 C CA . VAL A 1 73 ? -3.200 1.082 -3.271 1.00 95.81 73 VAL A CA 1
ATOM 555 C C . VAL A 1 73 ? -2.770 -0.225 -3.942 1.00 95.81 73 VAL A C 1
ATOM 557 O O . VAL A 1 73 ? -1.784 -0.233 -4.680 1.00 95.81 73 VAL A O 1
ATOM 560 N N . ALA A 1 74 ? -3.487 -1.325 -3.708 1.00 94.50 74 ALA A N 1
ATOM 561 C CA . ALA A 1 74 ? -3.186 -2.612 -4.323 1.00 94.50 74 ALA A CA 1
ATOM 562 C C . ALA A 1 74 ? -3.367 -2.565 -5.849 1.00 94.50 74 ALA A C 1
ATOM 564 O O . ALA A 1 74 ? -2.490 -3.041 -6.574 1.00 94.50 74 ALA A O 1
ATOM 565 N N . GLU A 1 75 ? -4.448 -1.944 -6.331 1.00 96.25 75 GLU A N 1
ATOM 566 C CA . GLU A 1 75 ? -4.697 -1.712 -7.761 1.00 96.25 75 GLU A CA 1
ATOM 567 C C . GLU A 1 75 ? -3.553 -0.925 -8.412 1.00 96.25 75 GLU A C 1
ATOM 569 O O . GLU A 1 75 ? -3.006 -1.328 -9.441 1.00 96.25 75 GLU A O 1
ATOM 574 N N . GLU A 1 76 ? -3.133 0.168 -7.778 1.00 96.44 76 GLU A N 1
ATOM 575 C CA . GLU A 1 76 ? -2.086 1.030 -8.321 1.00 96.44 76 GLU A CA 1
ATOM 576 C C . GLU A 1 76 ? -0.714 0.344 -8.337 1.00 96.44 76 GLU A C 1
ATOM 578 O O . GLU A 1 76 ? 0.037 0.445 -9.311 1.00 96.44 76 GLU A O 1
ATOM 583 N N . ILE A 1 77 ? -0.382 -0.414 -7.288 1.00 94.69 77 ILE A N 1
ATOM 584 C CA . ILE A 1 77 ? 0.859 -1.196 -7.258 1.00 94.69 77 ILE A CA 1
ATOM 585 C C . ILE A 1 77 ? 0.850 -2.264 -8.352 1.00 94.69 77 ILE A C 1
ATOM 587 O O . ILE A 1 77 ? 1.892 -2.494 -8.972 1.00 94.69 77 ILE A O 1
ATOM 591 N N . ALA A 1 78 ? -0.289 -2.915 -8.607 1.00 93.62 78 ALA A N 1
ATOM 592 C CA . ALA A 1 78 ? -0.406 -3.893 -9.684 1.00 93.62 78 ALA A CA 1
ATOM 593 C C . ALA A 1 78 ? -0.130 -3.239 -11.046 1.00 93.62 78 ALA A C 1
ATOM 595 O O . ALA A 1 78 ? 0.761 -3.696 -11.766 1.00 93.62 78 ALA A O 1
ATOM 596 N N . ARG A 1 79 ? -0.782 -2.103 -11.332 1.00 95.50 79 ARG A N 1
ATOM 597 C CA . ARG A 1 79 ? -0.583 -1.325 -12.565 1.00 95.50 79 ARG A CA 1
ATOM 598 C C . ARG A 1 79 ? 0.883 -0.938 -12.774 1.00 95.50 79 ARG A C 1
ATOM 600 O O . ARG A 1 79 ? 1.468 -1.220 -13.817 1.00 95.50 79 ARG A O 1
ATOM 607 N N . LEU A 1 80 ? 1.513 -0.344 -11.760 1.00 92.69 80 LEU A N 1
ATOM 608 C CA . LEU A 1 80 ? 2.921 0.066 -11.829 1.00 92.69 80 LEU A CA 1
ATOM 609 C C . LEU A 1 80 ? 3.873 -1.127 -11.978 1.00 92.69 80 LEU A C 1
ATOM 611 O O . LEU A 1 80 ? 4.938 -1.014 -12.591 1.00 92.69 80 LEU A O 1
ATOM 615 N N . THR A 1 81 ? 3.518 -2.277 -11.403 1.00 90.19 81 THR A N 1
ATOM 616 C CA . THR A 1 81 ? 4.319 -3.498 -11.525 1.00 90.19 81 THR A CA 1
ATOM 617 C C . THR A 1 81 ? 4.301 -4.016 -12.958 1.00 90.19 81 THR A C 1
ATOM 619 O O . THR A 1 81 ? 5.372 -4.334 -13.481 1.00 90.19 81 THR A O 1
ATOM 622 N N . GLU A 1 82 ? 3.131 -4.034 -13.598 1.00 90.50 82 GLU A N 1
ATOM 623 C CA . GLU A 1 82 ? 2.958 -4.436 -14.997 1.00 90.50 82 GLU A CA 1
ATOM 624 C C . GLU A 1 82 ? 3.745 -3.529 -15.948 1.00 90.50 82 GLU A C 1
ATOM 626 O O . GLU A 1 82 ? 4.565 -4.029 -16.723 1.00 90.50 82 GLU A O 1
ATOM 631 N N . GLU A 1 83 ? 3.589 -2.208 -15.817 1.00 91.12 83 GLU A N 1
ATOM 632 C CA . GLU A 1 83 ? 4.316 -1.215 -16.625 1.00 91.12 83 GLU A CA 1
ATOM 633 C C . GLU A 1 83 ? 5.833 -1.380 -16.490 1.00 91.12 83 GLU A C 1
ATOM 635 O O . GLU A 1 83 ? 6.588 -1.372 -17.466 1.00 91.12 83 GLU A O 1
ATOM 640 N N . ARG A 1 84 ? 6.306 -1.593 -15.260 1.00 90.06 84 ARG A N 1
ATOM 641 C CA . ARG A 1 84 ? 7.726 -1.819 -14.991 1.00 90.06 84 ARG A CA 1
ATOM 642 C C . ARG A 1 84 ? 8.214 -3.126 -15.610 1.00 90.06 84 ARG A C 1
ATOM 644 O O . ARG A 1 84 ? 9.347 -3.175 -16.095 1.00 90.06 84 ARG A O 1
ATOM 651 N N . ASP A 1 85 ? 7.428 -4.197 -15.542 1.00 89.25 85 ASP A N 1
ATOM 652 C CA . ASP A 1 85 ? 7.785 -5.489 -16.134 1.00 89.25 85 ASP A CA 1
ATOM 653 C C . ASP A 1 85 ? 7.830 -5.427 -17.660 1.00 89.25 85 ASP A C 1
ATOM 655 O O . ASP A 1 85 ? 8.706 -6.049 -18.262 1.00 89.25 85 ASP A O 1
ATOM 659 N N . GLU A 1 86 ? 6.954 -4.646 -18.282 1.00 89.31 86 GLU A N 1
ATOM 660 C CA . GLU A 1 86 ? 6.989 -4.373 -19.716 1.00 89.31 86 GLU A CA 1
ATOM 661 C C . GLU A 1 86 ? 8.233 -3.572 -20.112 1.00 89.31 86 GLU A C 1
ATOM 663 O O . GLU A 1 86 ? 9.034 -4.050 -20.915 1.00 89.31 86 GLU A O 1
ATOM 668 N N . ALA A 1 87 ? 8.500 -2.447 -19.444 1.00 88.00 87 ALA A N 1
ATOM 669 C CA . ALA A 1 87 ? 9.703 -1.649 -19.692 1.00 88.00 87 ALA A CA 1
ATOM 670 C C . ALA A 1 87 ? 10.996 -2.459 -19.484 1.00 88.00 87 ALA A C 1
ATOM 672 O O . ALA A 1 87 ? 11.999 -2.289 -20.184 1.00 88.00 87 ALA A O 1
ATOM 673 N N . ARG A 1 88 ? 10.992 -3.380 -18.512 1.00 84.06 88 ARG A N 1
ATOM 674 C CA . ARG A 1 88 ? 12.117 -4.288 -18.278 1.00 84.06 88 ARG A CA 1
ATOM 675 C C . ARG A 1 88 ? 12.281 -5.291 -19.417 1.00 84.06 88 ARG A C 1
ATOM 677 O O . ARG A 1 88 ? 13.416 -5.524 -19.826 1.00 84.06 88 ARG A O 1
ATOM 684 N N . ARG A 1 89 ? 11.182 -5.862 -19.917 1.00 87.19 89 ARG A N 1
ATOM 685 C CA . ARG A 1 89 ? 11.189 -6.782 -21.063 1.00 87.19 89 ARG A CA 1
ATOM 686 C C . ARG A 1 89 ? 11.734 -6.101 -22.312 1.00 87.19 89 ARG A C 1
ATOM 688 O O . ARG A 1 89 ? 12.598 -6.672 -22.967 1.00 87.19 89 ARG A O 1
ATOM 695 N N . GLU A 1 90 ? 11.297 -4.879 -22.597 1.00 89.38 90 GLU A N 1
ATOM 696 C CA . GLU A 1 90 ? 11.796 -4.101 -23.736 1.00 89.38 90 GLU A CA 1
ATOM 697 C C . GLU A 1 90 ? 13.296 -3.828 -23.626 1.00 89.38 90 GLU A C 1
ATOM 699 O O . GLU A 1 90 ? 14.054 -4.093 -24.558 1.00 89.38 90 GLU A O 1
ATOM 704 N N . ARG A 1 91 ? 13.751 -3.365 -22.457 1.00 84.19 91 ARG A N 1
ATOM 705 C CA . ARG A 1 91 ? 15.175 -3.128 -22.203 1.00 84.19 91 ARG A CA 1
ATOM 706 C C . ARG A 1 91 ? 16.012 -4.393 -22.387 1.00 84.19 91 ARG A C 1
ATOM 708 O O . ARG A 1 91 ? 17.108 -4.317 -22.933 1.00 84.19 91 ARG A O 1
ATOM 715 N N . ASP A 1 92 ? 15.532 -5.525 -21.882 1.00 88.00 92 ASP A N 1
ATOM 716 C CA . ASP A 1 92 ? 16.259 -6.792 -21.955 1.00 88.00 92 ASP A CA 1
ATOM 717 C C . ASP A 1 92 ? 16.250 -7.363 -23.390 1.00 88.00 92 ASP A C 1
ATOM 719 O O . ASP A 1 92 ? 17.215 -8.011 -23.775 1.00 88.00 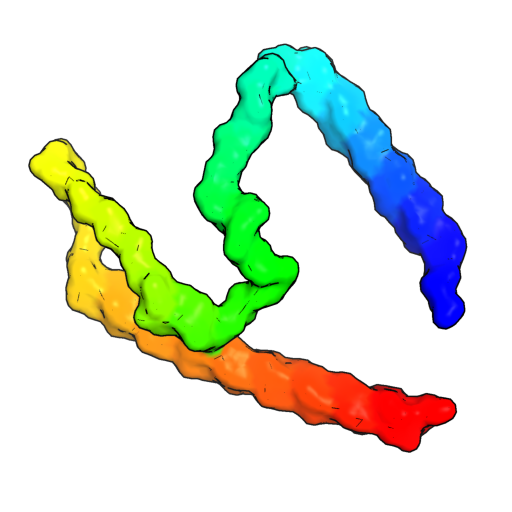92 ASP A O 1
ATOM 723 N N . ALA A 1 93 ? 15.229 -7.066 -24.206 1.00 86.44 93 ALA A N 1
ATOM 724 C CA . ALA A 1 93 ? 15.168 -7.436 -25.626 1.00 86.44 93 ALA A CA 1
ATOM 725 C C . ALA A 1 93 ? 16.084 -6.591 -26.536 1.00 86.44 93 ALA A C 1
ATOM 727 O O . ALA A 1 93 ? 16.429 -7.022 -27.634 1.00 86.44 93 ALA A O 1
ATOM 728 N N . LEU A 1 94 ? 16.471 -5.391 -26.094 1.00 79.19 94 LEU A N 1
ATOM 729 C CA . LEU A 1 94 ? 17.386 -4.489 -26.808 1.00 79.19 94 LEU A CA 1
ATOM 730 C C . LEU A 1 94 ? 18.870 -4.742 -26.491 1.00 79.19 94 LEU A C 1
ATOM 732 O O . LEU A 1 94 ? 19.733 -4.018 -26.994 1.00 79.19 94 LEU A O 1
ATOM 736 N N . ARG A 1 95 ? 19.167 -5.716 -25.630 1.00 64.25 95 ARG A N 1
ATOM 737 C CA . ARG A 1 95 ? 20.504 -6.000 -25.108 1.00 64.25 95 ARG A CA 1
ATOM 738 C C . ARG A 1 95 ? 21.062 -7.302 -25.663 1.00 64.25 95 ARG A C 1
ATOM 740 O O . ARG A 1 95 ? 22.295 -7.329 -25.871 1.00 64.25 95 ARG A O 1
#

Sequence (95 aa):
MTDPELHAKVDALTERVSSLASALGVTEEPVKARHGAMPDRLTAADVMRTTFWTTRLATGYSVEQVDAFLDHVAEEIARLTEERDEARRERDALR

Secondary structure (DSSP, 8-state):
---HHHHHHHHHHHHHHHHHHHHTT--S-----GGGGS-SS--HHHHHT---PPPSSS----HHHHHHHHHHHHHHHHHHHHHHHHHHHHHHHT-

Radius of gyration: 19.79 Å; chains: 1; bounding box: 46×21×51 Å

Foldseek 3Di:
DDDPVVVVVVVVVVVVVVVVCVVVVVPPPPPPPPCPPPPPDDALVNLVPDDDDDDPPDDDDDPVVSNVVSNVVSVVRNVVVVVVVVVVVVVVVVD